Protein 2DSX (pdb70)

Structure (mmCIF, N/CA/C/O backbone):
data_2DSX
#
_entry.id   2DSX
#
_cell.length_a   19.474
_cell.length_b   41.324
_cell.length_c   24.129
_cell.angle_alpha   90.00
_cell.angle_beta   108.20
_cell.angle_gamma   90.00
#
_symmetry.space_group_name_H-M   'P 1 21 1'
#
loop_
_entity.id
_entity.type
_entity.pdbx_description
1 polymer Rubredoxin
2 non-polymer 'FE (III) ION'
3 water water
#
loop_
_atom_site.group_PDB
_atom_site.id
_atom_site.type_symbol
_atom_site.label_atom_id
_atom_site.label_alt_id
_atom_site.label_comp_id
_atom_site.label_asym_id
_atom_site.label_entity_id
_atom_site.label_seq_id
_atom_site.pdbx_PDB_ins_code
_atom_site.Cartn_x
_atom_site.Cartn_y
_atom_site.Cartn_z
_atom_site.occupancy
_atom_site.B_iso_or_equiv
_atom_site.auth_seq_id
_atom_site.auth_comp_id
_atom_site.auth_asym_id
_atom_site.auth_atom_id
_atom_site.pdbx_PDB_model_num
ATOM 1 N N . MET A 1 1 ? -4.023 -14.590 -3.242 1.00 10.20 1 MET A N 1
ATOM 2 C CA . MET A 1 1 ? -2.749 -13.930 -3.045 1.00 8.61 1 MET A CA 1
ATOM 3 C C . MET A 1 1 ? -2.934 -12.408 -2.948 1.00 9.14 1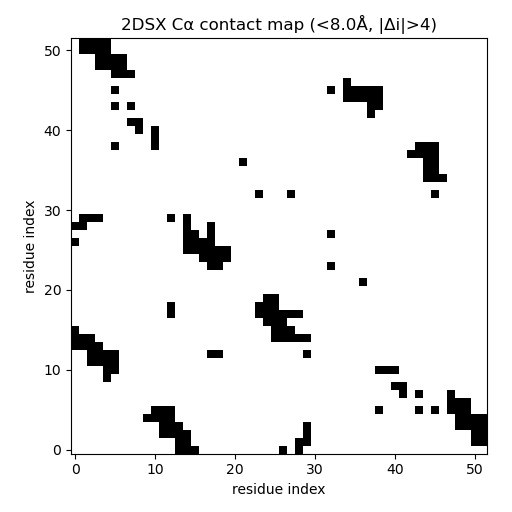 MET A C 1
ATOM 4 O O . MET A 1 1 ? -1.951 -11.665 -3.176 1.00 10.09 1 MET A O 1
ATOM 9 N N . ASP A 1 2 ? -4.135 -11.881 -2.520 1.00 8.98 2 ASP A N 1
ATOM 10 C CA . ASP A 1 2 ? -4.388 -10.435 -2.465 1.00 8.85 2 ASP A CA 1
ATOM 11 C C . ASP A 1 2 ? -3.396 -9.725 -1.534 1.00 7.15 2 ASP A C 1
ATOM 12 O O . ASP A 1 2 ? -3.239 -10.104 -0.374 1.00 6.48 2 ASP A O 1
ATOM 17 N N . ILE A 1 3 ? -2.764 -8.683 -2.054 1.00 7.02 3 ILE A N 1
ATOM 18 C CA . ILE A 1 3 ? -1.793 -7.906 -1.275 1.00 5.99 3 ILE A CA 1
ATOM 19 C C . ILE A 1 3 ? -2.530 -6.819 -0.534 1.00 5.68 3 ILE A C 1
ATOM 20 O O . ILE A 1 3 ? -3.429 -6.168 -1.098 1.00 6.83 3 ILE A O 1
ATOM 25 N N . TYR A 1 4 ? -2.168 -6.608 0.738 1.00 5.35 4 TYR A N 1
ATOM 26 C CA . TYR A 1 4 ? -2.704 -5.569 1.562 1.00 5.44 4 TYR A CA 1
ATOM 27 C C . TYR A 1 4 ? -1.579 -4.609 1.950 1.00 5.93 4 TYR A C 1
ATOM 28 O O . TYR A 1 4 ? -0.393 -4.987 2.000 1.00 8.46 4 TYR A O 1
ATOM 37 N N . VAL A 1 5 ? -1.935 -3.345 2.189 1.00 5.74 5 VAL A N 1
ATOM 38 C CA . VAL A 1 5 ? -0.944 -2.308 2.488 1.00 5.63 5 VAL A CA 1
ATOM 39 C C . VAL A 1 5 ? -1.364 -1.610 3.790 1.00 4.80 5 VAL A C 1
ATOM 40 O O . VAL A 1 5 ? -2.514 -1.283 4.038 1.00 5.65 5 VAL A O 1
ATOM 45 N N . CYS A 1 6 ? -0.338 -1.372 4.624 1.00 4.53 6 CYS A N 1
ATOM 46 C CA . CYS A 1 6 ? -0.509 -0.651 5.888 1.00 3.97 6 CYS A CA 1
ATOM 47 C C . CYS A 1 6 ? -0.778 0.822 5.569 1.00 4.19 6 CYS A C 1
ATOM 48 O O . CYS A 1 6 ? 0.061 1.511 4.978 1.00 4.74 6 CYS A O 1
ATOM 51 N N . THR A 1 7 ? -1.942 1.336 5.989 1.00 4.37 7 THR A N 1
ATOM 52 C CA . THR A 1 7 ? -2.260 2.738 5.748 1.00 4.64 7 THR A CA 1
ATOM 53 C C . THR A 1 7 ? -1.416 3.689 6.593 1.00 4.39 7 THR A C 1
ATOM 54 O O . THR A 1 7 ? -1.393 4.885 6.328 1.00 5.82 7 THR A O 1
ATOM 58 N N . VAL A 1 8 ? -0.747 3.163 7.628 1.00 4.14 8 VAL A N 1
ATOM 59 C CA . VAL A 1 8 ? 0.080 3.978 8.516 1.00 4.14 8 VAL A CA 1
ATOM 60 C C . VAL A 1 8 ? 1.475 4.191 7.903 1.00 4.29 8 VAL A C 1
ATOM 61 O O . VAL A 1 8 ? 1.932 5.321 7.818 1.00 5.46 8 VAL A O 1
ATOM 65 N N . CYS A 1 9 ? 2.142 3.104 7.478 1.00 4.38 9 CYS A N 1
ATOM 66 C CA . CYS A 1 9 ? 3.532 3.244 7.047 1.00 4.59 9 CYS A CA 1
ATOM 67 C C . CYS A 1 9 ? 3.801 2.759 5.622 1.00 4.75 9 CYS A C 1
ATOM 68 O O . CYS A 1 9 ? 4.898 3.006 5.118 1.00 6.42 9 CYS A 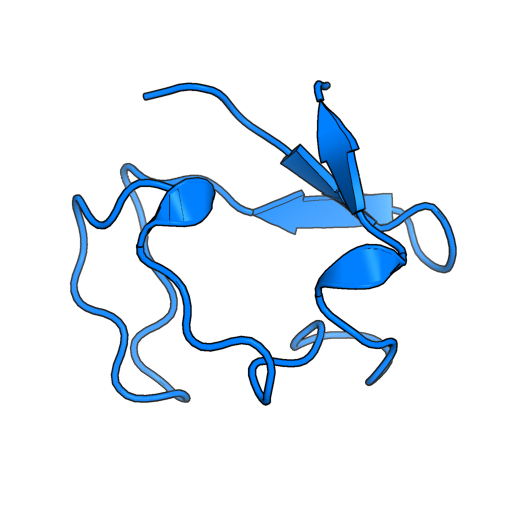O 1
ATOM 71 N N . GLY A 1 10 ? 2.847 2.064 4.975 1.00 4.63 10 GLY A N 1
ATOM 72 C CA . GLY A 1 10 ? 3.052 1.584 3.628 1.00 5.39 10 GLY A CA 1
ATOM 73 C C . GLY A 1 10 ? 3.652 0.207 3.461 1.00 5.29 10 GLY A C 1
ATOM 74 O O . GLY A 1 10 ? 3.781 -0.256 2.318 1.00 6.75 10 GLY A O 1
ATOM 75 N N . TYR A 1 11 ? 3.968 -0.485 4.564 1.00 4.94 11 TYR A N 1
ATOM 76 C CA . TYR A 1 11 ? 4.395 -1.873 4.461 1.00 5.12 11 TYR A CA 1
ATOM 77 C C . TYR A 1 11 ? 3.322 -2.689 3.728 1.00 4.88 11 TYR A C 1
ATOM 78 O O . TYR A 1 11 ? 2.125 -2.553 3.950 1.00 5.55 11 TYR A O 1
ATOM 87 N N . GLU A 1 12 ? 3.798 -3.616 2.886 1.00 5.71 12 GLU A N 1
ATOM 88 C CA . GLU A 1 12 ? 2.900 -4.510 2.155 1.00 6.99 12 GLU A CA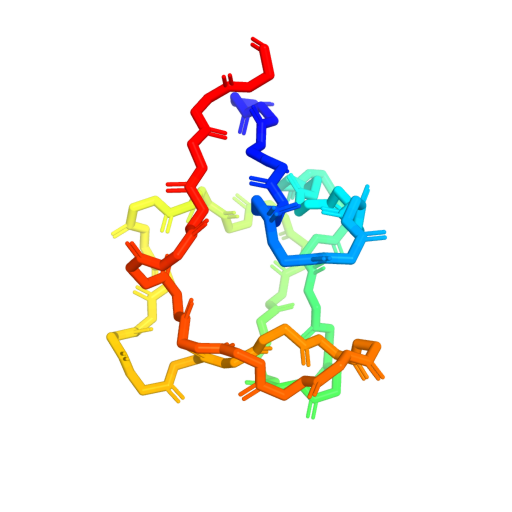 1
ATOM 89 C C . GLU A 1 12 ? 2.923 -5.890 2.785 1.00 5.74 12 GLU A C 1
ATOM 90 O O . GLU A 1 12 ? 3.954 -6.565 2.916 1.00 6.85 12 GLU A O 1
ATOM 96 N N . TYR A 1 13 ? 1.713 -6.338 3.187 1.00 5.39 13 TYR A N 1
ATOM 97 C CA . TYR A 1 13 ? 1.517 -7.749 3.537 1.00 5.02 13 TYR A CA 1
ATOM 98 C C . TYR A 1 13 ? 1.316 -8.542 2.241 1.00 5.27 13 TYR A C 1
ATOM 99 O O . TYR A 1 13 ? 0.326 -8.333 1.524 1.00 5.69 13 TYR A O 1
ATOM 108 N N . ASP A 1 14 ? 2.273 -9.407 1.978 1.00 6.01 14 ASP A N 1
ATOM 109 C CA . ASP A 1 14 ? 2.301 -10.212 0.774 1.00 6.05 14 ASP A CA 1
ATOM 110 C C . ASP A 1 14 ? 2.042 -11.658 1.181 1.00 5.38 14 ASP A C 1
ATOM 111 O O . ASP A 1 14 ? 2.927 -12.299 1.800 1.00 5.75 14 ASP A O 1
ATOM 116 N N . PRO A 1 15 ? 0.851 -12.225 0.891 1.00 6.16 15 PRO A N 1
ATOM 117 C CA . PRO A 1 15 ? 0.580 -13.596 1.318 1.00 6.78 15 PRO A CA 1
ATOM 118 C C . PRO A 1 15 ? 1.564 -14.617 0.815 1.00 6.57 15 PRO A C 1
ATOM 119 O O . PRO A 1 15 ? 1.747 -15.643 1.449 1.00 7.92 15 PRO A O 1
ATOM 124 N N . ALA A 1 16 ? 2.220 -14.382 -0.351 1.00 6.51 16 ALA A N 1
ATOM 125 C CA . ALA A 1 16 ? 3.201 -15.323 -0.815 1.00 7.27 16 ALA A CA 1
ATOM 126 C C . ALA A 1 16 ? 4.396 -15.397 0.123 1.00 7.42 16 ALA A C 1
ATOM 127 O O . A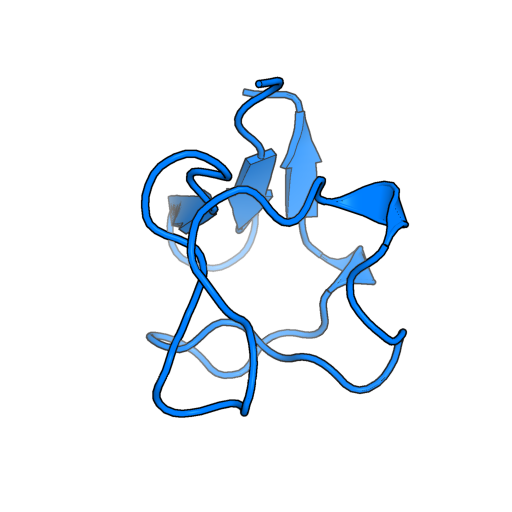LA A 1 16 ? 5.118 -16.436 0.162 1.00 10.89 16 ALA A O 1
ATOM 129 N N . LYS A 1 17 ? 4.696 -14.343 0.869 1.00 6.35 17 LYS A N 1
ATOM 130 C CA . LYS A 1 17 ? 5.790 -14.298 1.845 1.00 6.80 17 LYS A CA 1
ATOM 131 C C . LYS A 1 17 ? 5.337 -14.661 3.239 1.00 6.17 17 LYS A C 1
ATOM 132 O O . LYS A 1 17 ? 6.142 -15.128 4.046 1.00 7.37 17 LYS A O 1
ATOM 138 N N . GLY A 1 18 ? 4.081 -14.373 3.577 1.00 5.90 18 GLY A N 1
ATOM 139 C CA . GLY A 1 18 ? 3.664 -14.483 4.959 1.00 5.48 18 GLY A CA 1
ATOM 140 C C . GLY A 1 18 ? 4.420 -13.499 5.848 1.00 4.95 18 GLY A C 1
ATOM 141 O O . GLY A 1 18 ? 4.783 -12.396 5.430 1.00 5.84 18 GLY A O 1
ATOM 142 N N . ASP A 1 19 ? 4.610 -13.901 7.108 1.00 4.70 19 ASP A N 1
ATOM 143 C CA . ASP A 1 19 ? 5.341 -13.087 8.076 1.00 4.57 19 ASP A CA 1
ATOM 144 C C . ASP A 1 19 ? 5.861 -14.028 9.170 1.00 4.40 19 ASP A C 1
ATOM 145 O O . ASP A 1 19 ? 5.289 -14.128 10.266 1.00 4.85 19 ASP A O 1
ATOM 150 N N . PRO A 1 20 ? 6.943 -14.751 8.863 1.00 4.27 20 PRO A N 1
ATOM 151 C CA . PRO A 1 20 ? 7.424 -15.776 9.803 1.00 4.47 20 PRO A CA 1
ATOM 152 C C . PRO A 1 20 ? 7.679 -15.268 11.220 1.00 4.47 20 PRO A C 1
ATOM 153 O O . PRO A 1 20 ? 7.431 -16.019 12.179 1.00 5.09 20 PRO A O 1
ATOM 157 N N . ASP A 1 21 ? 8.146 -14.039 11.400 1.00 4.80 21 ASP A N 1
ATOM 158 C CA . ASP A 1 21 ? 8.440 -13.556 12.755 1.00 5.18 21 ASP A CA 1
ATOM 159 C C . ASP A 1 21 ? 7.197 -13.476 13.669 1.00 6.19 21 ASP A C 1
ATOM 160 O O . ASP A 1 21 ? 7.342 -13.441 14.856 1.00 8.98 21 ASP A O 1
ATOM 165 N N . SER A 1 22 ? 6.012 -13.451 13.039 1.00 5.49 22 SER A N 1
ATOM 166 C CA . SER A 1 22 ? 4.759 -13.479 13.792 1.00 6.43 22 SER A CA 1
ATOM 167 C C . SER A 1 22 ? 4.071 -14.823 13.730 1.00 6.68 22 SER A C 1
ATOM 168 O O . SER A 1 22 ? 2.888 -14.938 14.032 1.00 7.92 22 SER A O 1
ATOM 171 N N . GLY A 1 23 ? 4.804 -15.856 13.323 1.00 5.75 23 GLY A N 1
ATOM 172 C CA . GLY A 1 23 ? 4.205 -17.155 13.259 1.00 6.18 23 GLY A CA 1
ATOM 173 C C . GLY A 1 23 ? 3.274 -17.334 12.085 1.00 6.11 23 GLY A C 1
ATOM 174 O O . GLY A 1 23 ? 2.352 -18.135 12.167 1.00 7.06 23 GLY A O 1
ATOM 175 N N . ILE A 1 24 ? 3.531 -16.598 10.973 1.00 5.55 24 ILE A N 1
ATOM 176 C CA . ILE A 1 24 ? 2.678 -16.621 9.797 1.00 5.43 24 ILE A CA 1
ATOM 177 C C . ILE A 1 24 ? 3.460 -17.213 8.633 1.00 5.31 24 ILE A C 1
ATOM 178 O O . ILE A 1 24 ? 4.355 -16.603 8.069 1.00 5.47 24 ILE A O 1
ATOM 183 N N . LYS A 1 25 ? 3.117 -18.457 8.288 1.00 6.72 25 LYS A N 1
ATOM 184 C CA . LYS A 1 25 ? 3.824 -19.170 7.243 1.00 8.07 25 LYS A CA 1
ATOM 185 C C . LYS A 1 25 ? 3.505 -18.594 5.907 1.00 7.38 25 LYS A C 1
ATOM 186 O O . LYS A 1 25 ? 2.427 -18.054 5.633 1.00 7.00 25 LYS A O 1
ATOM 192 N N . PRO A 1 26 ? 4.446 -18.744 4.971 1.00 8.03 26 PRO A N 1
ATOM 193 C CA . PRO A 1 26 ? 4.180 -18.330 3.589 1.00 8.37 26 PRO A CA 1
ATOM 194 C C . PRO A 1 26 ? 2.927 -19.011 3.075 1.00 7.79 26 PRO A C 1
ATOM 195 O O . PRO A 1 26 ? 2.608 -20.187 3.278 1.00 8.56 26 PRO A O 1
ATOM 199 N N . GLY A 1 27 ? 2.137 -18.209 2.315 1.00 8.48 27 GLY A N 1
ATOM 200 C CA . GLY A 1 27 ? 0.886 -18.613 1.736 1.00 9.56 27 GLY A CA 1
ATOM 201 C C . GLY A 1 27 ? -0.378 -18.257 2.518 1.00 9.28 27 GLY A C 1
ATOM 202 O O . GLY A 1 27 ? -1.524 -18.426 2.093 1.00 15.47 27 GLY A O 1
ATOM 203 N N . THR A 1 28 ? -0.209 -17.641 3.687 1.00 6.97 28 THR A N 1
ATOM 204 C CA . THR A 1 28 ? -1.318 -17.266 4.528 1.00 6.22 28 THR A CA 1
ATOM 205 C C . THR A 1 28 ? -2.022 -16.034 3.967 1.00 5.49 28 THR A C 1
ATOM 206 O O . THR A 1 28 ? -1.434 -14.960 3.845 1.00 5.64 28 THR A O 1
ATOM 210 N N . LYS A 1 29 ? -3.295 -16.172 3.616 1.00 5.83 29 LYS A N 1
ATOM 211 C CA . LYS A 1 29 ? -4.075 -15.040 3.138 1.00 5.55 29 LYS A CA 1
ATOM 212 C C . LYS A 1 29 ? -4.233 -13.995 4.252 1.00 5.29 29 LYS A C 1
ATOM 213 O O . LYS A 1 29 ? -4.302 -14.330 5.447 1.00 5.59 29 LYS A O 1
ATOM 219 N N . PHE A 1 30 ? -4.361 -12.722 3.853 1.00 5.26 30 PHE A N 1
ATOM 220 C CA . PHE A 1 30 ? -4.571 -11.647 4.814 1.00 5.70 30 PHE A CA 1
ATOM 221 C C . PHE A 1 30 ? -5.721 -11.928 5.761 1.00 6.54 30 PHE A C 1
ATOM 222 O O . PHE A 1 30 ? -5.643 -11.684 6.971 1.00 7.16 30 PHE A O 1
ATOM 230 N N . GLU A 1 31 ? -6.829 -12.461 5.213 1.00 8.03 31 GLU A N 1
ATOM 231 C CA . GLU A 1 31 ? -7.967 -12.591 6.117 1.00 10.36 31 GLU A CA 1
ATOM 232 C C . GLU A 1 31 ? -7.767 -13.782 7.079 1.00 7.87 31 GLU A C 1
ATOM 233 O O . GLU A 1 31 ? -8.531 -13.906 8.044 1.00 9.07 31 GLU A O 1
ATOM 239 N N . ASP A 1 32 ? -6.748 -14.662 6.874 1.00 7.06 32 ASP A N 1
ATOM 240 C CA . ASP A 1 32 ? -6.362 -15.672 7.870 1.00 6.46 32 ASP A CA 1
ATOM 241 C C . ASP A 1 32 ? -5.301 -15.186 8.858 1.00 6.21 32 ASP A C 1
ATOM 242 O O . ASP A 1 32 ? -4.924 -15.935 9.748 1.00 8.27 32 ASP A O 1
ATOM 247 N N . LEU A 1 33 ? -4.869 -13.938 8.772 1.00 5.35 33 LEU A N 1
ATOM 248 C CA . LEU A 1 33 ? -4.050 -13.388 9.849 1.00 4.93 33 LEU A CA 1
ATOM 249 C C . LEU A 1 33 ? -4.919 -13.219 11.084 1.00 4.73 33 LEU A C 1
ATOM 250 O O . LEU A 1 33 ? -6.053 -12.706 10.985 1.00 5.31 33 LEU A O 1
ATOM 255 N N . PRO A 1 34 ? -4.418 -13.559 12.273 1.00 4.72 34 PRO A N 1
ATOM 256 C CA . PRO A 1 34 ? -5.155 -13.259 13.497 1.00 4.80 34 PRO A CA 1
ATOM 257 C C . PRO A 1 34 ? -5.342 -11.746 13.642 1.00 4.88 34 PRO A C 1
ATOM 258 O O . PRO A 1 34 ? -4.507 -10.954 13.194 1.00 5.38 34 PRO A O 1
ATOM 263 N N . ASP A 1 35 ? -6.403 -11.353 14.330 1.00 5.24 35 ASP A N 1
ATOM 264 C CA . ASP A 1 35 ? -6.631 -9.935 14.507 1.00 5.62 35 ASP A CA 1
ATOM 265 C C . ASP A 1 35 ? -5.598 -9.269 15.399 1.00 5.74 35 ASP A C 1
ATOM 266 O O . ASP A 1 35 ? -5.490 -8.046 15.412 1.00 7.29 35 ASP A O 1
ATOM 271 N N . ASP A 1 36 ? -4.809 -10.046 16.171 1.00 5.23 36 ASP A N 1
ATOM 272 C CA . ASP A 1 36 ? -3.739 -9.464 16.949 1.00 5.74 36 ASP A CA 1
ATOM 273 C C . ASP A 1 36 ? -2.424 -9.314 16.166 1.00 5.82 36 ASP A C 1
ATOM 274 O O . ASP A 1 36 ? -1.449 -8.838 16.728 1.00 7.67 36 ASP A O 1
ATOM 279 N N . TRP A 1 37 ? -2.423 -9.651 14.894 1.00 5.41 37 TRP A N 1
ATOM 280 C CA . TRP A 1 37 ? -1.255 -9.428 14.058 1.00 5.19 37 TRP A CA 1
ATOM 281 C C . TRP A 1 37 ? -1.046 -7.919 13.888 1.00 4.89 37 TRP A C 1
ATOM 282 O O . TRP A 1 37 ? -2.019 -7.152 13.781 1.00 6.94 37 TRP A O 1
ATOM 293 N N . ALA A 1 38 ? 0.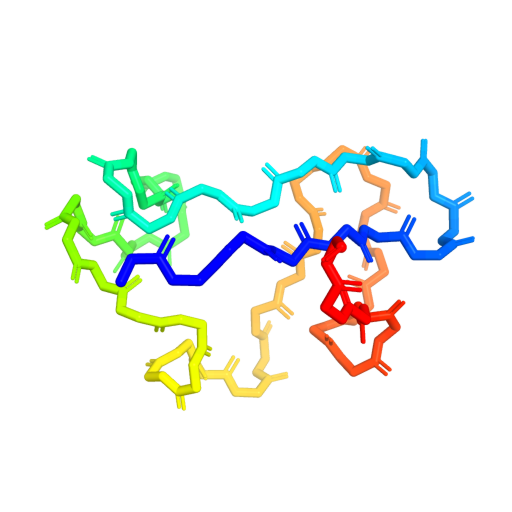211 -7.515 13.865 1.00 4.92 38 ALA A N 1
ATOM 294 C CA . ALA A 1 38 ? 0.567 -6.120 13.721 1.00 5.16 38 ALA A CA 1
ATOM 295 C C . ALA A 1 38 ? 1.579 -5.948 12.595 1.00 4.47 38 ALA A C 1
ATOM 296 O O . ALA A 1 38 ? 2.368 -6.830 12.279 1.00 5.23 38 ALA A O 1
ATOM 298 N N . CYS A 1 39 ? 1.574 -4.744 12.022 1.00 4.46 39 CYS A N 1
ATOM 299 C CA . CYS A 1 39 ? 2.526 -4.405 10.987 1.00 4.15 39 CYS A CA 1
ATOM 300 C C . CYS A 1 39 ? 3.959 -4.613 11.509 1.00 4.43 39 CYS A C 1
ATOM 301 O O . CYS A 1 39 ? 4.319 -4.027 12.560 1.00 5.05 39 CYS A O 1
ATOM 304 N N . PRO A 1 40 ? 4.802 -5.356 10.800 1.00 4.79 40 PRO A N 1
ATOM 305 C CA . PRO A 1 40 ? 6.176 -5.568 11.269 1.00 6.22 40 PRO A CA 1
ATOM 306 C C . PRO A 1 40 ? 7.013 -4.312 11.348 1.00 5.76 40 PRO A C 1
ATOM 307 O O . PRO A 1 40 ? 7.954 -4.230 12.122 1.00 7.56 40 PRO A O 1
ATOM 311 N N . VAL A 1 41 ? 6.704 -3.333 10.492 1.00 5.22 41 VAL A N 1
ATOM 312 C CA . VAL A 1 41 ? 7.520 -2.126 10.419 1.00 5.14 41 VAL A CA 1
ATOM 313 C C . VAL A 1 41 ? 7.124 -1.124 11.485 1.00 5.34 41 VAL A C 1
ATOM 314 O O . VAL A 1 41 ? 7.991 -0.584 12.173 1.00 7.01 41 VAL A O 1
ATOM 318 N N . CYS A 1 42 ? 5.801 -0.8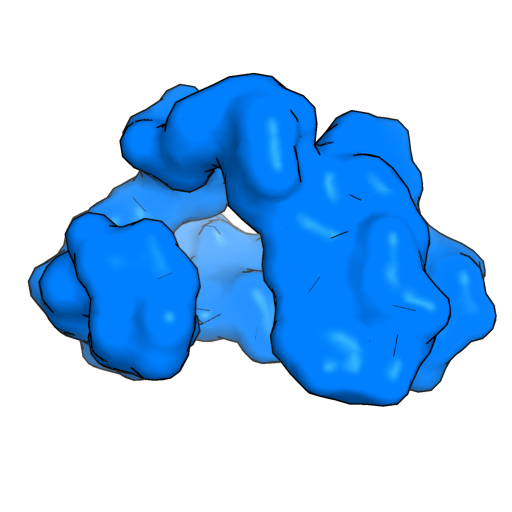27 11.585 1.00 4.74 42 CYS A N 1
ATOM 319 C CA . CYS A 1 42 ? 5.376 0.300 12.397 1.00 4.77 42 CYS A CA 1
ATOM 320 C C . CYS A 1 42 ? 4.567 -0.081 13.633 1.00 4.72 42 CYS A C 1
ATOM 321 O O . CYS A 1 42 ? 4.359 0.783 14.498 1.00 5.38 42 CYS A O 1
ATOM 324 N N . GLY A 1 43 ? 4.098 -1.337 13.709 1.00 4.62 43 GLY A N 1
ATOM 325 C CA . GLY A 1 43 ? 3.309 -1.799 14.830 1.00 5.12 43 GLY A CA 1
ATOM 326 C C . GLY A 1 43 ? 1.811 -1.544 14.753 1.00 5.17 43 GLY A C 1
ATOM 327 O O . GLY A 1 43 ? 1.107 -1.963 15.676 1.00 6.13 43 GLY A O 1
ATOM 328 N N . ALA A 1 44 ? 1.319 -0.912 13.691 1.00 4.93 44 ALA A N 1
ATOM 329 C CA . ALA A 1 44 ? -0.120 -0.688 13.580 1.00 5.36 44 ALA A CA 1
ATOM 330 C C . ALA A 1 44 ? -0.870 -2.021 13.510 1.00 4.99 44 ALA A C 1
ATOM 331 O O . ALA A 1 44 ? -0.386 -3.045 13.066 1.00 5.91 44 ALA A O 1
ATOM 333 N N . SER A 1 45 ? -2.138 -1.977 13.938 1.00 5.69 45 SER A N 1
ATOM 334 C CA . SER A 1 45 ? -3.000 -3.132 13.895 1.00 6.24 45 SER A CA 1
ATOM 335 C C . SER A 1 45 ? -3.253 -3.651 12.461 1.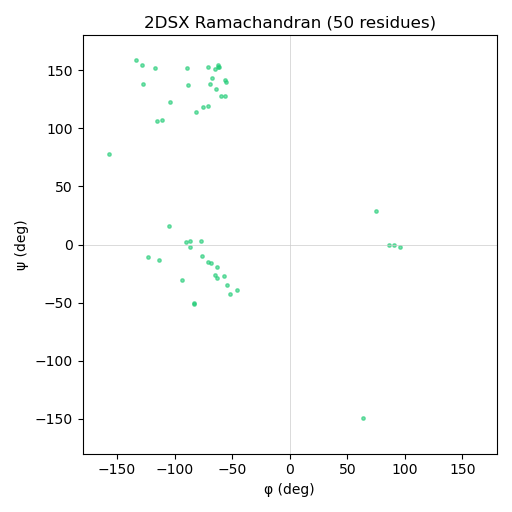00 5.58 45 SER A C 1
ATOM 336 O O . SER A 1 45 ? -3.294 -2.880 11.515 1.00 6.07 45 SER A O 1
ATOM 339 N N . LYS A 1 46 ? -3.543 -4.974 12.354 1.00 6.25 46 LYS A N 1
ATOM 340 C CA . LYS A 1 46 ? -4.030 -5.565 11.120 1.00 6.01 46 LYS A CA 1
ATOM 341 C C . LYS A 1 46 ? -5.145 -4.698 10.513 1.00 6.26 46 LYS A C 1
ATOM 342 O O . LYS A 1 46 ? -5.241 -4.593 9.290 1.00 7.62 46 LYS A O 1
ATOM 348 N N . ASP A 1 47 ? -6.010 -4.160 11.320 1.00 6.77 47 ASP A N 1
ATOM 349 C CA . ASP A 1 47 ? -7.180 -3.450 10.791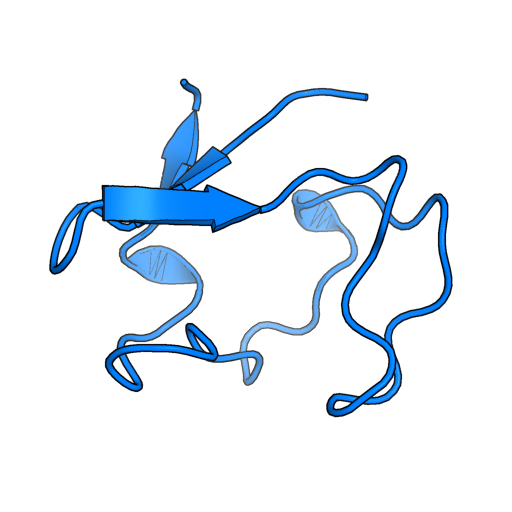 1.00 9.38 47 ASP A CA 1
ATOM 350 C C . ASP A 1 47 ? -6.860 -2.025 10.267 1.00 8.31 47 ASP A C 1
ATOM 351 O O . ASP A 1 47 ? -7.768 -1.349 9.767 1.00 11.51 47 ASP A O 1
ATOM 356 N N . ALA A 1 48 ? -5.608 -1.628 10.287 1.00 6.12 48 ALA A N 1
ATOM 357 C CA . ALA A 1 48 ? -5.096 -0.458 9.584 1.00 6.58 48 ALA A CA 1
ATOM 358 C C . ALA A 1 48 ? -4.697 -0.771 8.163 1.00 5.57 48 ALA A C 1
ATOM 359 O O . ALA A 1 48 ? -4.256 0.116 7.406 1.00 6.36 48 ALA A O 1
ATOM 361 N N . PHE A 1 49 ? -4.800 -2.036 7.734 1.00 5.55 49 PHE A N 1
ATOM 362 C CA . PHE A 1 49 ? -4.433 -2.425 6.389 1.00 5.48 49 PHE A CA 1
ATOM 363 C C . PHE A 1 49 ? -5.623 -2.299 5.432 1.00 6.96 49 PHE A C 1
ATOM 364 O O . PHE A 1 49 ? -6.771 -2.427 5.870 1.00 12.20 49 PHE A O 1
ATOM 372 N N . GLU A 1 50 ? -5.323 -2.061 4.184 1.00 6.16 50 GLU A N 1
ATOM 373 C CA . GLU A 1 50 ? -6.314 -1.997 3.112 1.00 7.16 50 GLU A CA 1
ATOM 374 C C . GLU A 1 50 ? -5.810 -2.811 1.910 1.00 7.12 50 GLU A C 1
ATOM 375 O O . GLU A 1 50 ? -4.649 -3.024 1.729 1.00 7.36 50 GLU A O 1
ATOM 381 N N . LYS A 1 51 ? -6.702 -3.241 1.022 1.00 8.16 51 LYS A N 1
ATOM 382 C CA . LYS A 1 51 ? -6.256 -3.970 -0.181 1.00 9.60 51 LYS A CA 1
ATOM 383 C C . LYS A 1 51 ? -5.394 -3.037 -1.075 1.00 8.73 51 LYS A C 1
ATOM 384 O O . LYS A 1 51 ? -5.774 -1.903 -1.312 1.00 11.11 51 LYS A O 1
ATOM 390 N N . GLN A 1 52 ? -4.238 -3.514 -1.577 1.00 8.99 52 GLN A N 1
ATOM 391 C CA . GLN A 1 52 ? -3.418 -2.733 -2.491 1.00 9.48 52 GLN A CA 1
ATOM 392 C C . GLN A 1 52 ? -4.239 -2.508 -3.774 1.00 9.82 52 GLN A C 1
ATOM 393 O O . GLN A 1 52 ? -4.940 -3.409 -4.198 1.00 11.92 52 GLN A O 1
#

InterPro domains:
  IPR018527 Rubredoxin, iron-binding site [PS00202] (33-43)
  IPR024922 Rubredoxin [PIRSF000071] (1-51)
  IPR024934 Rubredoxin-like domain [PS50903] (1-52)
  IPR024935 Rubredoxin domain [PF00301] (4-49)
  IPR024935 Rubredoxin domain [PR00163] (3-19)
  IPR024935 Rubredoxin domain [PR00163] (33-49)
  IPR024935 Rubredoxin domain [cd00730] (4-51)
  IPR050526 Rubredoxin electron transfer [PTHR47627] (1-51)

CATH classification: 2.20.28.10

Secondary structure (DSSP, 8-state):
---EEETTT--EE-TTT-BGGGTB-TT--GGGS-TT-B-TTT--BGGGEEE-

Nearest PDB structures (foldseek):
  2dsx-assembly1_A  TM=1.020E+00  e=1.951E-11  Megalodesulfovibrio gigas
  5ai2-assembly1_A  TM=9.665E-01  e=2.356E-09  Pyrococcus furiosus
  1t9o-assembly3_C  TM=1.001E+00  e=6.783E-09  Clostridium pasteurianum
  1r0j-assembly1_A  TM=9.876E-01  e=5.490E-09  Clostridium pasteurianum
  1yk5-assembly4_D  TM=9.470E-01  e=6.322E-09  Pyrococcus abyssi

Solvent-accessible surface area: 3305 Å² total; per-residue (Å²): 140,92,58,45,28,2,85,101,56,41,51,88,0,39,0,50,139,5,14,95,147,60,70,13,165,87,40,30,106,19,104,95,6,63,96,128,7,40,4,69,108,55,50,19,58,20,104,24,18,98,145,126

Radius of gyration: 9.46 Å; Cα contacts (8 Å, |Δi|>4): 97; chains: 1; bounding box: 16×23×20 Å

Foldseek 3Di:
DFWKAQLVPGDIQDQQCFDVVVPTHRNQDLVNPPQCDADPPPGHTSVSIDTD

B-factor: mean 11.81, std 13.11, range [3.97, 114.13]

Organism: Megalodesulfovibrio gigas (NCBI:txid879)

Sequence (52 aa):
MDIYVCTVCGYEYDPAKGDPDSGIKPGTKFEDLPDDWACPVCGASKDAFEKQ